Protein AF-A0A8A4ZDH0-F1 (afdb_monomer_lite)

Radius of gyration: 22.04 Å; chains: 1; bounding box: 75×38×49 Å

Organism: NCBI:txid2819238

Foldseek 3Di:
DDPDDPPPPPDPPDPPDDDDDLDLVVVCCVQQVVVCVVCVVVVNCVVSVVSCVVCVVVSVQVNVLSVVQVVVLVCPPDPVNPQFNHWAWDADPVRPPTWSTWTANDVVGPDTPDTDDDDDDD

pLDDT: mean 86.93, std 14.17, range [40.59, 96.81]

Secondary structure (DSSP, 8-state):
------------PPP--------HHHHHIIIIIHHHHHHHTTT-HHHHHHHHHHHHHHHHHHHHHHHHHHHHHHHPSBTTBTT--EEEEE--TT--S-EEEEEESSSS-S-EEEEE------

Sequence (122 aa):
MPPGASWFAQKKADKDRRYRIADPALRFWFAFVEPALAEVDRGRPDLALERVEAGFASWRGRAVEGVVRDALERLLPDPAWSDVRRVAGWWPRTNVPEIDLVGADRYPATHISFVGTITMAP

Structure (mmCIF, N/CA/C/O backbone):
data_AF-A0A8A4ZDH0-F1
#
_entry.id   AF-A0A8A4ZDH0-F1
#
loop_
_atom_site.group_PDB
_atom_site.id
_atom_site.type_symbol
_atom_site.label_atom_id
_atom_site.label_alt_id
_atom_site.label_comp_id
_atom_site.label_asym_id
_atom_site.label_entity_id
_atom_site.label_seq_id
_atom_site.pdbx_PDB_ins_code
_atom_site.Cartn_x
_atom_site.Cartn_y
_atom_site.Cartn_z
_atom_site.occupancy
_atom_site.B_iso_or_equiv
_atom_site.auth_seq_id
_atom_site.auth_comp_id
_atom_site.auth_asym_id
_atom_site.auth_atom_id
_atom_site.pdbx_PDB_model_num
ATOM 1 N N . MET A 1 1 ? 52.493 -25.028 21.426 1.00 41.59 1 MET A N 1
ATOM 2 C CA . MET A 1 1 ? 51.460 -23.967 21.434 1.00 41.59 1 MET A CA 1
ATOM 3 C C . MET A 1 1 ? 51.527 -23.228 20.107 1.00 41.59 1 MET A C 1
ATOM 5 O O . MET A 1 1 ? 52.576 -22.648 19.857 1.00 41.59 1 MET A O 1
ATOM 9 N N . PRO A 1 2 ? 50.499 -23.254 19.243 1.00 40.59 2 PRO A N 1
ATOM 10 C CA . PRO A 1 2 ? 50.454 -22.337 18.114 1.00 40.59 2 PRO A CA 1
ATOM 11 C C . PRO A 1 2 ? 49.823 -20.997 18.550 1.00 40.59 2 PRO A C 1
ATOM 13 O O . PRO A 1 2 ? 48.747 -21.004 19.155 1.00 40.59 2 PRO A O 1
ATOM 16 N N . PRO A 1 3 ? 50.469 -19.852 18.278 1.00 43.88 3 PRO A N 1
ATOM 17 C CA . PRO A 1 3 ? 49.868 -18.533 18.436 1.00 43.88 3 PRO A CA 1
ATOM 18 C C . PRO A 1 3 ? 48.999 -18.204 17.211 1.00 43.88 3 PRO A C 1
ATOM 20 O O . PRO A 1 3 ? 49.421 -18.443 16.083 1.00 43.88 3 PRO A O 1
ATOM 23 N N . GLY A 1 4 ? 47.806 -17.627 17.414 1.00 55.25 4 GLY A N 1
ATOM 24 C CA . GLY A 1 4 ? 47.094 -16.927 16.330 1.00 55.25 4 GLY A CA 1
ATOM 25 C C . GLY A 1 4 ? 45.637 -17.300 16.029 1.00 55.25 4 GLY A C 1
ATOM 26 O O . GLY A 1 4 ? 45.159 -16.951 14.955 1.00 55.25 4 GLY A O 1
ATOM 27 N N . ALA A 1 5 ? 44.893 -17.952 16.925 1.00 47.56 5 ALA A N 1
ATOM 28 C CA . ALA A 1 5 ? 43.442 -18.085 16.751 1.00 47.56 5 ALA A CA 1
ATOM 29 C C . ALA A 1 5 ? 42.712 -16.899 17.411 1.00 47.56 5 ALA A C 1
ATOM 31 O O . ALA A 1 5 ? 42.538 -16.862 18.628 1.00 47.56 5 ALA A O 1
ATOM 32 N N . SER A 1 6 ? 42.302 -15.911 16.608 1.00 46.66 6 SER A N 1
ATOM 33 C CA . SER A 1 6 ? 41.334 -14.891 17.027 1.00 46.66 6 SER A CA 1
ATOM 34 C C . SER A 1 6 ? 39.955 -15.547 17.158 1.00 46.66 6 SER A C 1
ATOM 36 O O . SER A 1 6 ? 39.330 -15.904 16.162 1.00 46.66 6 SER A O 1
ATOM 38 N N . TRP A 1 7 ? 39.483 -15.717 18.395 1.00 45.72 7 TRP A N 1
ATOM 39 C CA . TRP A 1 7 ? 38.183 -16.316 18.735 1.00 45.72 7 TRP A CA 1
ATOM 40 C C . TRP A 1 7 ? 36.986 -15.374 18.527 1.00 45.72 7 TRP A C 1
ATOM 42 O O . TRP A 1 7 ? 35.856 -15.728 18.855 1.00 45.72 7 TRP A O 1
ATOM 52 N N . PHE A 1 8 ? 37.197 -14.193 17.944 1.00 52.41 8 PHE A N 1
ATOM 53 C CA . PHE A 1 8 ? 36.129 -13.247 17.626 1.00 52.41 8 PHE A CA 1
ATOM 54 C C . PHE A 1 8 ? 35.856 -13.230 16.123 1.00 52.41 8 PHE A C 1
ATOM 56 O O . PHE A 1 8 ? 35.985 -12.207 15.453 1.00 52.41 8 PHE A O 1
ATOM 63 N N . ALA A 1 9 ? 35.435 -14.371 15.573 1.00 54.28 9 ALA A N 1
ATOM 64 C CA . ALA A 1 9 ? 34.640 -14.334 14.355 1.00 54.28 9 ALA A CA 1
ATOM 65 C C . ALA A 1 9 ? 33.308 -13.671 14.721 1.00 54.28 9 ALA A C 1
ATOM 67 O O . ALA A 1 9 ? 32.392 -14.315 15.236 1.00 54.28 9 ALA A O 1
ATOM 68 N N . GLN A 1 10 ? 33.220 -12.357 14.523 1.00 51.22 10 GLN A N 1
ATOM 69 C CA . GLN A 1 10 ? 31.979 -11.626 14.704 1.00 51.22 10 GLN A CA 1
ATOM 70 C C . GLN A 1 10 ? 30.974 -12.191 13.703 1.00 51.22 10 GLN A C 1
ATOM 72 O O . GLN A 1 10 ? 31.070 -11.944 12.499 1.00 51.22 10 GLN A O 1
ATOM 77 N N . LYS A 1 11 ? 30.042 -13.019 14.195 1.00 53.16 11 LYS A N 1
ATOM 78 C CA . LYS A 1 11 ? 28.899 -13.484 13.409 1.00 53.16 11 LYS A CA 1
ATOM 79 C C . LYS A 1 11 ? 28.286 -12.244 12.773 1.00 53.16 11 LYS A C 1
ATOM 81 O O . LYS A 1 11 ? 27.872 -11.329 13.484 1.00 53.16 11 LYS A O 1
ATOM 86 N N . LYS A 1 12 ? 28.272 -12.203 11.440 1.00 56.66 12 LYS A N 1
ATOM 87 C CA . LYS A 1 12 ? 27.561 -11.180 10.677 1.00 56.66 12 LYS A CA 1
ATOM 88 C C . LYS A 1 12 ? 26.142 -11.164 11.242 1.00 56.66 12 LYS A C 1
ATOM 90 O O . LYS A 1 12 ? 25.475 -12.194 11.176 1.00 56.66 12 LYS A O 1
ATOM 95 N N . ALA A 1 13 ? 25.756 -10.066 11.894 1.00 59.78 13 ALA A N 1
ATOM 96 C CA . ALA A 1 13 ? 24.441 -9.958 12.508 1.00 59.78 13 ALA A CA 1
ATOM 97 C C . ALA A 1 13 ? 23.405 -10.342 11.451 1.00 59.78 13 ALA A C 1
ATOM 99 O O . ALA A 1 13 ? 23.478 -9.854 10.315 1.00 59.78 13 ALA A O 1
ATOM 100 N N . ASP A 1 14 ? 22.524 -11.281 11.793 1.00 63.22 14 ASP A N 1
ATOM 101 C CA . ASP A 1 14 ? 21.469 -11.707 10.886 1.00 63.22 14 ASP A CA 1
ATOM 102 C C . ASP A 1 14 ? 20.697 -10.443 10.500 1.00 63.22 14 ASP A C 1
ATOM 104 O O . ASP A 1 14 ? 20.326 -9.644 11.362 1.00 63.22 14 ASP A O 1
ATOM 108 N N . LYS A 1 15 ? 20.612 -10.168 9.197 1.00 69.50 15 LYS A N 1
ATOM 109 C CA . LYS A 1 15 ? 20.113 -8.884 8.698 1.00 69.50 15 LYS A CA 1
ATOM 110 C C . LYS A 1 15 ? 18.689 -8.728 9.223 1.00 69.50 15 LYS A C 1
ATOM 112 O O . LYS A 1 15 ? 17.863 -9.556 8.860 1.00 69.50 15 LYS A O 1
ATOM 117 N N . ASP A 1 16 ? 18.443 -7.722 10.064 1.00 69.31 16 ASP A N 1
ATOM 118 C CA . ASP A 1 16 ? 17.173 -7.496 10.766 1.00 69.31 16 ASP A CA 1
ATOM 119 C C . ASP A 1 16 ? 15.984 -7.678 9.806 1.00 69.31 16 ASP A C 1
ATOM 121 O O . ASP A 1 16 ? 15.746 -6.860 8.905 1.00 69.31 16 ASP A O 1
ATOM 125 N N . ARG A 1 17 ? 15.326 -8.841 9.897 1.00 76.81 17 ARG A N 1
ATOM 126 C CA . ARG A 1 17 ? 14.306 -9.256 8.932 1.00 76.81 17 ARG A CA 1
ATOM 127 C C . ARG A 1 17 ? 13.002 -8.606 9.336 1.00 76.81 17 ARG A C 1
ATOM 129 O O . ARG A 1 17 ? 12.351 -9.024 10.286 1.00 76.81 17 ARG A O 1
ATOM 136 N N . ARG A 1 18 ? 12.609 -7.592 8.575 1.00 79.88 18 ARG A N 1
ATOM 137 C CA . ARG A 1 18 ? 11.315 -6.935 8.737 1.00 79.88 18 ARG A CA 1
ATOM 138 C C . ARG A 1 18 ? 10.266 -7.695 7.939 1.00 79.88 18 ARG A C 1
ATOM 140 O O . ARG A 1 18 ? 10.415 -7.872 6.731 1.00 79.88 18 ARG A O 1
ATOM 147 N N . TYR A 1 19 ? 9.209 -8.119 8.618 1.00 84.19 19 TYR A N 1
ATOM 148 C CA . TYR A 1 19 ? 8.038 -8.728 7.997 1.00 84.19 19 TYR A CA 1
ATOM 149 C C . TYR A 1 19 ? 6.908 -7.704 7.913 1.00 84.19 19 TYR A C 1
ATOM 151 O O . TYR A 1 19 ? 6.784 -6.827 8.767 1.00 84.19 19 TYR A O 1
ATOM 159 N N . ARG A 1 20 ? 6.077 -7.822 6.877 1.00 83.31 20 ARG A N 1
ATOM 160 C CA . ARG A 1 20 ? 4.838 -7.054 6.728 1.00 83.31 20 ARG A CA 1
ATOM 161 C C . ARG A 1 20 ? 3.692 -8.009 6.431 1.00 83.31 20 ARG A C 1
ATOM 163 O O . ARG A 1 20 ? 3.883 -8.979 5.702 1.00 83.31 20 ARG A O 1
ATOM 170 N N . ILE A 1 21 ? 2.507 -7.708 6.951 1.00 88.94 21 ILE A N 1
ATOM 171 C CA . ILE A 1 21 ? 1.278 -8.381 6.525 1.00 88.94 21 ILE A CA 1
ATOM 172 C C . ILE A 1 21 ? 1.006 -7.940 5.083 1.00 88.94 21 ILE A C 1
ATOM 174 O O . ILE A 1 21 ? 0.945 -6.742 4.807 1.00 88.94 21 ILE A O 1
ATOM 178 N N . ALA A 1 22 ? 0.922 -8.891 4.155 1.00 85.94 22 ALA A N 1
ATOM 179 C CA . ALA A 1 22 ? 0.665 -8.587 2.748 1.00 85.94 22 ALA A CA 1
ATOM 180 C C . ALA A 1 22 ? -0.819 -8.288 2.497 1.00 85.94 22 ALA A C 1
ATOM 182 O O . ALA A 1 22 ? -1.134 -7.378 1.737 1.00 85.94 22 ALA A O 1
ATOM 183 N N . ASP A 1 23 ? -1.704 -9.011 3.184 1.00 89.69 23 ASP A N 1
ATOM 184 C CA . ASP A 1 23 ? -3.149 -8.930 3.011 1.00 89.69 23 ASP A CA 1
ATOM 185 C C . ASP A 1 23 ? -3.721 -7.592 3.538 1.00 89.69 23 ASP A C 1
ATOM 187 O O . ASP A 1 23 ? -3.596 -7.292 4.733 1.00 89.69 23 ASP A O 1
ATOM 191 N N . PRO A 1 24 ? -4.350 -6.766 2.679 1.00 91.75 24 PRO A N 1
ATOM 192 C CA . PRO A 1 24 ? -4.954 -5.508 3.102 1.00 91.75 24 PRO A CA 1
ATOM 193 C C . PRO A 1 24 ? -6.109 -5.689 4.090 1.00 91.75 24 PRO A C 1
ATOM 195 O O . PRO A 1 24 ? -6.212 -4.906 5.029 1.00 91.75 24 PRO A O 1
ATOM 198 N N . ALA A 1 25 ? -6.953 -6.711 3.938 1.00 92.56 25 ALA A N 1
ATOM 199 C CA . ALA A 1 25 ? -8.076 -6.944 4.845 1.00 92.56 25 ALA A CA 1
ATOM 200 C C . ALA A 1 25 ? -7.584 -7.282 6.260 1.00 92.56 25 ALA A C 1
ATOM 202 O O . ALA A 1 25 ? -8.089 -6.737 7.241 1.00 92.56 25 ALA A O 1
ATOM 203 N N . LEU A 1 26 ? -6.525 -8.083 6.378 1.00 94.62 26 LEU A N 1
ATOM 204 C CA . LEU A 1 26 ? -5.914 -8.386 7.669 1.00 94.62 26 LEU A CA 1
ATOM 205 C C . LEU A 1 26 ? -5.246 -7.147 8.288 1.00 94.62 26 LEU A C 1
ATOM 207 O O . LEU A 1 26 ? -5.356 -6.910 9.490 1.00 94.62 26 LEU A O 1
ATOM 211 N N . ARG A 1 27 ? -4.608 -6.295 7.476 1.00 93.50 27 ARG A N 1
ATOM 212 C CA . ARG A 1 27 ? -4.103 -4.993 7.952 1.00 93.50 27 ARG A CA 1
ATOM 213 C C . ARG A 1 27 ? -5.228 -4.072 8.420 1.00 93.50 27 ARG A C 1
ATOM 215 O O . ARG A 1 27 ? -5.007 -3.306 9.351 1.00 93.50 27 ARG A O 1
ATOM 222 N N . PHE A 1 28 ? -6.390 -4.096 7.767 1.00 95.38 28 PHE A N 1
ATOM 223 C CA . PHE A 1 28 ? -7.568 -3.333 8.190 1.00 95.38 28 PHE A CA 1
ATOM 224 C C . PHE A 1 28 ? -8.085 -3.838 9.536 1.00 95.38 28 PHE A C 1
ATOM 226 O O . PHE A 1 28 ? -8.337 -3.040 10.436 1.00 95.38 28 PHE A O 1
ATOM 233 N N . TRP A 1 29 ? -8.170 -5.162 9.690 1.00 96.00 29 TRP A N 1
ATOM 234 C CA . TRP A 1 29 ? -8.605 -5.799 10.927 1.00 96.00 29 TRP A CA 1
ATOM 235 C C . TRP A 1 29 ? -7.783 -5.327 12.128 1.00 96.00 29 TRP A C 1
ATOM 237 O O . TRP A 1 29 ? -8.345 -4.791 13.079 1.00 96.00 29 TRP A O 1
ATOM 247 N N . PHE A 1 30 ? -6.456 -5.449 12.050 1.00 95.00 30 PHE A N 1
ATOM 248 C CA . PHE A 1 30 ? -5.562 -5.038 13.138 1.00 95.00 30 PHE A CA 1
ATOM 249 C C . PHE A 1 30 ? -5.536 -3.521 13.367 1.00 95.00 30 PHE A C 1
ATOM 251 O O . PHE A 1 30 ? -5.287 -3.068 14.479 1.00 95.00 30 PHE A O 1
ATOM 258 N N . ALA A 1 31 ? -5.769 -2.716 12.327 1.00 94.38 31 ALA A N 1
ATOM 259 C CA . ALA A 1 31 ? -5.754 -1.262 12.457 1.00 94.38 31 ALA A CA 1
ATOM 260 C C . ALA A 1 31 ? -7.050 -0.695 13.058 1.00 94.38 31 ALA A C 1
ATOM 262 O O . ALA A 1 31 ? -6.991 0.298 13.783 1.00 94.38 31 ALA A O 1
ATOM 263 N N . PHE A 1 32 ? -8.204 -1.293 12.745 1.00 96.12 32 PHE A N 1
ATOM 264 C CA . PHE A 1 32 ? -9.509 -0.690 13.032 1.00 96.12 32 PHE A CA 1
ATOM 265 C C . PHE A 1 32 ? -10.500 -1.622 13.714 1.00 96.12 32 PHE A C 1
ATOM 267 O O . PHE A 1 32 ? -11.194 -1.181 14.623 1.00 96.12 32 PHE A O 1
ATOM 274 N N . VAL A 1 33 ? -10.580 -2.888 13.300 1.00 96.25 33 VAL A N 1
ATOM 275 C CA . VAL A 1 33 ? -11.630 -3.794 13.788 1.00 96.25 33 VAL A CA 1
ATOM 276 C C . VAL A 1 33 ? -11.306 -4.311 15.181 1.00 96.25 33 VAL A C 1
ATOM 278 O O . VAL A 1 33 ? -12.123 -4.151 16.080 1.00 96.25 33 VAL A O 1
ATOM 281 N N . GLU A 1 34 ? -10.115 -4.881 15.383 1.00 96.81 34 GLU A N 1
ATOM 282 C CA . GLU A 1 34 ? -9.704 -5.418 16.686 1.00 96.81 34 GLU A CA 1
ATOM 283 C C . GLU A 1 34 ? -9.797 -4.362 17.808 1.00 96.81 34 GLU A C 1
ATOM 285 O O . GLU A 1 34 ? -10.416 -4.659 18.833 1.00 96.81 34 GLU A O 1
ATOM 290 N N . PRO A 1 35 ? -9.305 -3.116 17.633 1.00 95.19 35 PRO A N 1
ATOM 291 C CA . PRO A 1 35 ? -9.465 -2.073 18.648 1.00 95.19 35 PRO A CA 1
ATOM 292 C C . PRO A 1 35 ? -10.923 -1.673 18.927 1.00 95.19 35 PRO A C 1
ATOM 294 O O . PRO A 1 35 ? -11.226 -1.210 20.024 1.00 95.19 35 PRO A O 1
ATOM 297 N N . ALA A 1 36 ? -11.816 -1.834 17.947 1.00 95.75 36 ALA A N 1
ATOM 298 C CA . ALA A 1 36 ? -13.210 -1.405 18.020 1.00 95.75 36 ALA A CA 1
ATOM 299 C C . ALA A 1 36 ? -14.160 -2.456 18.614 1.00 95.75 36 ALA A C 1
ATOM 301 O O . ALA A 1 36 ? -15.286 -2.111 18.972 1.00 95.75 36 ALA A O 1
ATOM 302 N N . LEU A 1 37 ? -13.742 -3.723 18.748 1.00 95.81 37 LEU A N 1
ATOM 303 C CA . LEU A 1 37 ? -14.623 -4.808 19.214 1.00 95.81 37 LEU A CA 1
ATOM 304 C C . LEU A 1 37 ? -15.320 -4.452 20.535 1.00 95.81 37 LEU A C 1
ATOM 306 O O . LEU A 1 37 ? -16.534 -4.567 20.663 1.00 95.81 37 LEU A O 1
ATOM 310 N N . ALA A 1 38 ? -14.564 -3.906 21.486 1.00 94.81 38 ALA A N 1
ATOM 311 C CA . ALA A 1 38 ? -15.074 -3.549 22.802 1.00 94.81 38 ALA A CA 1
ATOM 312 C C . ALA A 1 38 ? -16.038 -2.338 22.783 1.00 94.81 38 ALA A C 1
ATOM 314 O O . ALA A 1 38 ? -16.857 -2.189 23.694 1.00 94.81 38 ALA A O 1
ATOM 315 N N . GLU A 1 39 ? -15.921 -1.451 21.792 1.00 94.06 39 GLU A N 1
ATOM 316 C CA . GLU A 1 39 ? -16.832 -0.319 21.572 1.00 94.06 39 GLU A CA 1
ATOM 317 C C . GLU A 1 39 ? -18.149 -0.834 20.965 1.00 94.06 39 GLU A C 1
ATOM 319 O O . GLU A 1 39 ? -19.233 -0.511 21.458 1.00 94.06 39 GLU A O 1
ATOM 324 N N . VAL A 1 40 ? -18.055 -1.721 19.968 1.00 92.94 40 VAL A N 1
ATOM 325 C CA . VAL A 1 40 ? -19.200 -2.374 19.313 1.00 92.94 40 VAL A CA 1
ATOM 326 C C . VAL A 1 40 ? -20.006 -3.216 20.303 1.00 92.94 40 VAL A C 1
ATOM 328 O O . VAL A 1 40 ? -21.223 -3.047 20.383 1.00 92.94 40 VAL A O 1
ATOM 331 N N . ASP A 1 41 ? -19.343 -4.038 21.119 1.00 96.38 41 ASP A N 1
ATOM 332 C CA . ASP A 1 41 ? -19.993 -4.879 22.136 1.00 96.38 41 ASP A CA 1
ATOM 333 C C . ASP A 1 41 ? -20.769 -4.056 23.179 1.00 96.38 41 ASP A C 1
ATOM 335 O O . ASP A 1 41 ? -21.737 -4.533 23.772 1.00 96.38 41 ASP A O 1
ATOM 339 N N . ARG A 1 42 ? -20.372 -2.796 23.400 1.00 95.75 42 ARG A N 1
ATOM 340 C CA . ARG A 1 42 ? -21.049 -1.854 24.309 1.00 95.75 42 ARG A CA 1
ATOM 341 C C . ARG A 1 42 ? -22.122 -1.008 23.623 1.00 95.75 42 ARG A C 1
ATOM 343 O O . ARG A 1 42 ? -22.651 -0.088 24.245 1.00 95.75 42 ARG A O 1
ATOM 350 N N . GLY A 1 43 ? -22.436 -1.285 22.358 1.00 96.56 43 GLY A N 1
ATOM 351 C CA . GLY A 1 43 ? -23.404 -0.512 21.583 1.00 96.56 43 GLY A CA 1
ATOM 352 C C . GLY A 1 43 ? -22.904 0.884 21.203 1.00 96.56 43 GLY A C 1
ATOM 353 O O . GLY A 1 43 ? -23.718 1.787 21.027 1.00 96.56 43 GLY A O 1
ATOM 354 N N . ARG A 1 44 ? -21.581 1.073 21.082 1.00 95.94 44 ARG A N 1
ATOM 355 C CA . ARG A 1 44 ? -20.934 2.326 20.652 1.00 95.94 44 ARG A CA 1
ATOM 356 C C . ARG A 1 44 ? -20.194 2.190 19.308 1.00 95.94 44 ARG A C 1
ATOM 358 O O . ARG A 1 44 ? -19.001 2.486 19.237 1.00 95.94 44 ARG A O 1
ATOM 365 N N . PRO A 1 45 ? -20.862 1.742 18.224 1.00 95.06 45 PRO A N 1
ATOM 366 C CA . PRO A 1 45 ? -20.234 1.629 16.904 1.00 95.06 45 PRO A CA 1
ATOM 367 C C . PRO A 1 45 ? -19.872 2.993 16.291 1.00 95.06 45 PRO A C 1
ATOM 369 O O . PRO A 1 45 ? -19.091 3.048 15.346 1.00 95.06 45 PRO A O 1
ATOM 372 N N . ASP A 1 46 ? -20.414 4.088 16.826 1.00 96.81 46 ASP A N 1
ATOM 373 C CA . ASP A 1 46 ? -20.073 5.457 16.440 1.00 96.81 46 ASP A CA 1
ATOM 374 C C . ASP A 1 46 ? -18.590 5.774 16.683 1.00 96.81 46 ASP A C 1
ATOM 376 O O . ASP A 1 46 ? -17.932 6.313 15.798 1.00 96.81 46 ASP A O 1
ATOM 380 N N . LEU A 1 47 ? -18.037 5.351 17.827 1.00 96.00 47 LEU A N 1
ATOM 381 C CA . LEU A 1 47 ? -16.618 5.547 18.154 1.00 96.00 47 LEU A CA 1
ATOM 382 C C . LEU A 1 47 ? -15.701 4.748 17.218 1.00 96.00 47 LEU A C 1
ATOM 384 O O . LEU A 1 47 ? -14.649 5.232 16.791 1.00 96.00 47 LEU A O 1
ATOM 388 N N . ALA A 1 48 ? -16.134 3.541 16.852 1.00 95.00 48 ALA A N 1
ATOM 389 C CA . ALA A 1 48 ? -15.432 2.703 15.892 1.00 95.00 48 ALA A CA 1
ATOM 390 C C . ALA A 1 48 ? -15.388 3.366 14.508 1.00 95.00 48 ALA A C 1
ATOM 392 O O . ALA A 1 48 ? -14.343 3.370 13.851 1.00 95.00 48 ALA A O 1
ATOM 393 N N . LEU A 1 49 ? -16.509 3.951 14.074 1.00 95.94 49 LEU A N 1
ATOM 394 C CA . LEU A 1 49 ? -16.603 4.639 12.791 1.00 95.94 49 LEU A CA 1
ATOM 395 C C . LEU A 1 49 ? -15.749 5.911 12.767 1.00 95.94 49 LEU A C 1
ATOM 397 O O . LEU A 1 49 ? -14.977 6.085 11.829 1.00 95.94 49 LEU A O 1
ATOM 401 N N . GLU A 1 50 ? -15.802 6.736 13.816 1.00 96.19 50 GLU A N 1
ATOM 402 C CA . GLU A 1 50 ? -14.977 7.948 13.940 1.00 96.19 50 GLU A CA 1
ATOM 403 C C . GLU A 1 50 ? -13.477 7.618 13.826 1.00 96.19 50 GLU A C 1
ATOM 405 O O . GLU A 1 50 ? -12.719 8.285 13.116 1.00 96.19 50 GLU A O 1
ATOM 410 N N . ARG A 1 51 ? -13.042 6.520 14.459 1.00 94.56 51 ARG A N 1
ATOM 411 C CA . ARG A 1 51 ? -11.662 6.023 14.362 1.00 94.56 51 ARG A CA 1
ATOM 412 C C . ARG A 1 51 ? -11.290 5.618 12.937 1.00 94.56 51 ARG A C 1
ATOM 414 O O . ARG A 1 51 ? -10.175 5.911 12.493 1.00 94.56 51 ARG A O 1
ATOM 421 N N . VAL A 1 52 ? -12.191 4.927 12.236 1.00 96.00 52 VAL A N 1
ATOM 422 C CA . VAL A 1 52 ? -11.985 4.568 10.828 1.00 96.00 52 VAL A CA 1
ATOM 423 C C . VAL A 1 52 ? -11.869 5.834 9.995 1.00 96.00 52 VAL A C 1
ATOM 425 O O . VAL A 1 52 ? -10.868 5.987 9.304 1.00 96.00 52 VAL A O 1
ATOM 428 N N . GLU A 1 53 ? -12.817 6.762 10.096 1.00 96.25 53 GLU A N 1
ATOM 429 C CA . GLU A 1 53 ? -12.831 8.010 9.324 1.00 96.25 53 GLU A CA 1
ATOM 430 C C . GLU A 1 53 ? -11.544 8.821 9.517 1.00 96.25 53 GLU A C 1
ATOM 432 O O . GLU A 1 53 ? -10.907 9.218 8.536 1.00 96.25 53 GLU A O 1
ATOM 437 N N . ALA A 1 54 ? -11.090 8.973 10.764 1.00 95.56 54 ALA A N 1
ATOM 438 C CA . ALA A 1 54 ? -9.856 9.687 11.082 1.00 95.56 54 ALA A CA 1
ATOM 439 C C . ALA A 1 54 ? -8.592 8.991 10.537 1.00 95.56 54 ALA A C 1
ATOM 441 O O . ALA A 1 54 ? -7.622 9.651 10.155 1.00 95.56 54 ALA A O 1
ATOM 442 N N . GLY A 1 55 ? -8.568 7.654 10.505 1.00 94.56 55 GLY A N 1
ATOM 443 C CA . GLY A 1 55 ? -7.393 6.873 10.104 1.00 94.56 55 GLY A CA 1
ATOM 444 C C . GLY A 1 55 ? -7.382 6.408 8.645 1.00 94.56 55 GLY A C 1
ATOM 445 O O . GLY A 1 55 ? -6.332 5.974 8.150 1.00 94.56 55 GLY A O 1
ATOM 446 N N . PHE A 1 56 ? -8.518 6.471 7.948 1.00 93.88 56 PHE A N 1
ATOM 447 C CA . PHE A 1 56 ? -8.718 5.765 6.684 1.00 93.88 56 PHE A CA 1
ATOM 448 C C . PHE A 1 56 ? -7.775 6.249 5.588 1.00 93.88 56 PHE A C 1
ATOM 450 O O . PHE A 1 56 ? -7.166 5.423 4.914 1.00 93.88 56 PHE A O 1
ATOM 457 N N . ALA A 1 57 ? -7.589 7.562 5.428 1.00 91.38 57 ALA A N 1
ATOM 458 C CA . ALA A 1 57 ? -6.731 8.113 4.376 1.00 91.38 57 ALA A CA 1
ATOM 459 C C . ALA A 1 57 ? -5.277 7.608 4.486 1.00 91.38 57 ALA A C 1
ATOM 461 O O . ALA A 1 57 ? -4.707 7.107 3.512 1.00 91.38 57 ALA A O 1
ATOM 462 N N . SER A 1 58 ? -4.712 7.658 5.695 1.00 89.94 58 SER A N 1
ATOM 463 C CA . SER A 1 58 ? -3.351 7.197 6.003 1.00 89.94 58 SER A CA 1
ATOM 464 C C . SER A 1 58 ? -3.194 5.679 5.894 1.00 89.94 58 SER A C 1
ATOM 466 O O . SER A 1 58 ? -2.130 5.169 5.524 1.00 89.94 58 SER A O 1
ATOM 468 N N . TRP A 1 59 ? -4.234 4.921 6.244 1.00 92.69 59 TRP A N 1
ATOM 469 C CA . TRP A 1 59 ? -4.244 3.473 6.052 1.00 92.69 59 TRP A CA 1
ATOM 470 C C . TRP A 1 59 ? -4.334 3.107 4.564 1.00 92.69 59 TRP A C 1
ATOM 472 O O . TRP A 1 59 ? -3.539 2.293 4.087 1.00 92.69 59 TRP A O 1
ATOM 482 N N . ARG A 1 60 ? -5.238 3.764 3.826 1.00 90.94 60 ARG A N 1
ATOM 483 C CA . ARG A 1 60 ? -5.535 3.514 2.412 1.00 90.94 60 ARG A CA 1
ATOM 484 C C . ARG A 1 60 ? -4.300 3.670 1.540 1.00 90.94 60 ARG A C 1
ATOM 486 O O . ARG A 1 60 ? -4.039 2.766 0.759 1.00 90.94 60 ARG A O 1
ATOM 493 N N . GLY A 1 61 ? -3.521 4.746 1.692 1.00 86.31 61 GLY A N 1
ATOM 494 C CA . GLY A 1 61 ? -2.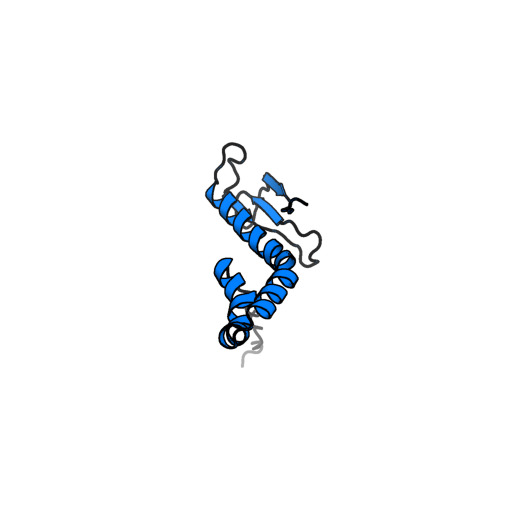311 4.955 0.877 1.00 86.31 61 GLY 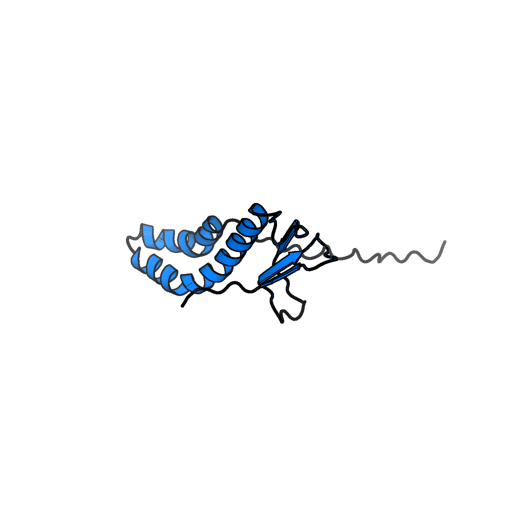A CA 1
ATOM 495 C C . GLY A 1 61 ? -1.360 3.753 0.934 1.00 86.31 61 GLY A C 1
ATOM 496 O O . GLY A 1 61 ? -1.056 3.131 -0.081 1.00 86.31 61 GLY A O 1
ATOM 497 N N . ARG A 1 62 ? -1.035 3.308 2.153 1.00 83.88 62 ARG A N 1
ATOM 498 C CA . ARG A 1 62 ? -0.136 2.165 2.389 1.00 83.88 62 ARG A CA 1
ATOM 499 C C . ARG A 1 62 ? -0.732 0.808 2.008 1.00 83.88 62 ARG A C 1
ATOM 501 O O . ARG A 1 62 ? 0.008 -0.178 1.912 1.00 83.88 62 ARG A O 1
ATOM 508 N N . ALA A 1 63 ? -2.054 0.706 1.911 1.00 88.81 63 ALA A N 1
ATOM 509 C CA . ALA A 1 63 ? -2.743 -0.506 1.482 1.00 88.81 63 ALA A CA 1
ATOM 510 C C . ALA A 1 63 ? -2.792 -0.596 -0.051 1.00 88.81 63 ALA A C 1
ATOM 512 O O . ALA A 1 63 ? -2.450 -1.638 -0.612 1.00 88.81 63 ALA A O 1
ATOM 513 N N . VAL A 1 64 ? -3.147 0.508 -0.717 1.00 89.69 64 VAL A N 1
ATOM 514 C CA . VAL A 1 64 ? -3.309 0.601 -2.174 1.00 89.69 64 VAL A CA 1
ATOM 515 C C . VAL A 1 64 ? -2.004 0.314 -2.906 1.00 89.69 64 VAL A C 1
ATOM 517 O O . VAL A 1 64 ? -2.030 -0.423 -3.887 1.00 89.69 64 VAL A O 1
ATOM 520 N N . GLU A 1 65 ? -0.862 0.800 -2.417 1.00 90.19 65 GLU A N 1
ATOM 521 C CA . GLU A 1 65 ? 0.425 0.540 -3.075 1.00 90.19 65 GLU A CA 1
ATOM 522 C C . GLU A 1 65 ? 0.715 -0.951 -3.289 1.00 90.19 65 GLU A C 1
ATOM 524 O O . GLU A 1 65 ? 1.167 -1.357 -4.357 1.00 90.19 65 GLU A O 1
ATOM 529 N N . GLY A 1 66 ? 0.462 -1.776 -2.267 1.00 88.50 66 GLY A N 1
ATOM 530 C CA . GLY A 1 66 ? 0.655 -3.222 -2.362 1.00 88.50 66 GLY A CA 1
ATOM 531 C C . GLY A 1 66 ? -0.282 -3.843 -3.392 1.00 88.50 66 GLY A C 1
ATOM 532 O O . GLY A 1 66 ? 0.164 -4.608 -4.238 1.00 88.50 66 GLY A O 1
ATOM 533 N N . VAL A 1 67 ? -1.556 -3.446 -3.368 1.00 91.19 67 VAL A N 1
ATOM 534 C CA . VAL A 1 67 ? -2.577 -3.947 -4.299 1.00 91.19 67 VAL A CA 1
ATOM 535 C C . VAL A 1 67 ? -2.238 -3.597 -5.746 1.00 91.19 67 VAL A C 1
ATOM 537 O O . VAL A 1 67 ? -2.359 -4.452 -6.618 1.00 91.19 67 VAL A O 1
ATOM 540 N N . VAL A 1 68 ? -1.792 -2.367 -6.010 1.00 92.75 68 VAL A N 1
ATOM 541 C CA . VAL A 1 68 ? -1.409 -1.935 -7.362 1.00 92.75 68 VAL A CA 1
ATOM 542 C C . VAL A 1 68 ? -0.187 -2.710 -7.853 1.00 92.75 68 VAL A C 1
ATOM 544 O O . VAL A 1 68 ? -0.198 -3.187 -8.985 1.00 92.75 68 VAL A O 1
ATOM 547 N N . ARG A 1 69 ? 0.842 -2.893 -7.013 1.00 92.00 69 ARG A N 1
ATOM 548 C CA . ARG A 1 69 ? 2.025 -3.699 -7.368 1.00 92.00 69 ARG A CA 1
ATOM 549 C C . ARG A 1 69 ? 1.639 -5.146 -7.682 1.00 92.00 69 ARG A C 1
ATOM 551 O O . ARG A 1 69 ? 2.002 -5.638 -8.744 1.00 92.00 69 ARG A O 1
ATOM 5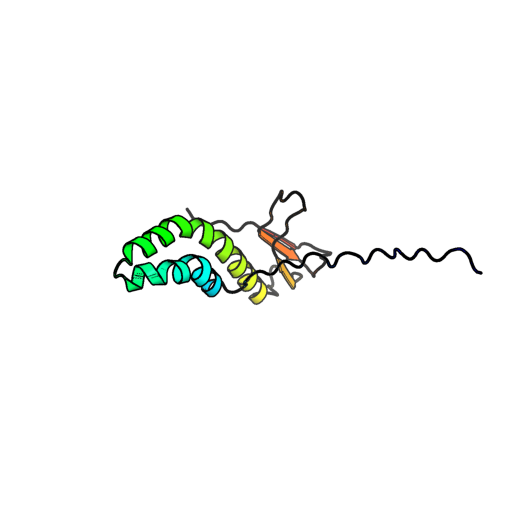58 N N . ASP A 1 70 ? 0.849 -5.786 -6.819 1.00 91.06 70 ASP A N 1
ATOM 559 C CA . ASP A 1 70 ? 0.392 -7.168 -7.014 1.00 91.06 70 ASP A CA 1
ATOM 560 C C . ASP A 1 70 ? -0.476 -7.309 -8.278 1.00 91.06 70 ASP A C 1
ATOM 562 O O . ASP A 1 70 ? -0.393 -8.310 -8.991 1.00 91.06 70 ASP A O 1
ATOM 566 N N . ALA A 1 71 ? -1.316 -6.313 -8.576 1.00 92.94 71 ALA A N 1
ATOM 567 C CA . ALA A 1 71 ? -2.116 -6.286 -9.797 1.00 92.94 71 ALA A CA 1
ATOM 568 C C . ALA A 1 71 ? -1.236 -6.158 -11.046 1.00 92.94 71 ALA A C 1
ATOM 570 O O . ALA A 1 71 ? -1.426 -6.916 -11.993 1.00 92.94 71 ALA A O 1
ATOM 571 N N . LEU A 1 72 ? -0.250 -5.256 -11.035 1.00 93.50 72 LEU A N 1
ATOM 572 C CA . LEU A 1 72 ? 0.705 -5.113 -12.134 1.00 93.50 72 LEU A CA 1
ATOM 573 C C . LEU A 1 72 ? 1.521 -6.390 -12.332 1.00 93.50 72 LEU A C 1
ATOM 575 O O . LEU A 1 72 ? 1.637 -6.848 -13.462 1.00 93.50 72 LEU A O 1
ATOM 579 N N . GLU A 1 73 ? 2.023 -7.016 -11.263 1.00 91.38 73 GLU A N 1
ATOM 580 C CA . GLU A 1 73 ? 2.755 -8.285 -11.374 1.00 91.38 73 GLU A CA 1
ATOM 581 C C . GLU A 1 73 ? 1.909 -9.394 -12.018 1.00 91.38 73 GLU A C 1
ATOM 583 O O . GLU A 1 73 ? 2.437 -10.173 -12.808 1.00 91.38 73 GLU A O 1
ATOM 588 N N . ARG A 1 74 ? 0.598 -9.445 -11.747 1.00 92.19 74 ARG A N 1
ATOM 589 C CA . ARG A 1 74 ? -0.323 -10.408 -12.385 1.00 92.19 74 ARG A CA 1
ATOM 590 C C . ARG A 1 74 ? -0.586 -10.129 -13.863 1.00 92.19 74 ARG A C 1
ATOM 592 O O . ARG A 1 74 ? -0.972 -11.049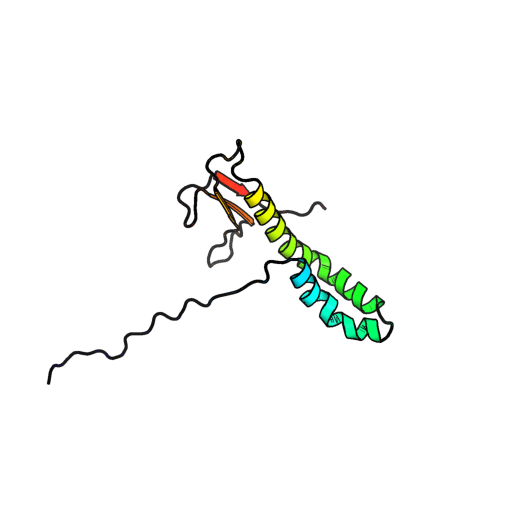 -14.577 1.00 92.19 74 ARG A O 1
ATOM 599 N N . LEU A 1 75 ? -0.427 -8.883 -14.303 1.00 92.56 75 LEU A N 1
ATOM 600 C CA . LEU A 1 75 ? -0.586 -8.491 -15.705 1.00 92.56 75 LEU A CA 1
ATOM 601 C C . LEU A 1 75 ? 0.682 -8.743 -16.530 1.00 92.56 75 LEU A C 1
ATOM 603 O O . LEU A 1 75 ? 0.625 -8.700 -17.754 1.00 92.56 75 LEU A O 1
ATOM 607 N N . LEU A 1 76 ? 1.819 -9.014 -15.885 1.00 90.25 76 LEU A N 1
ATOM 608 C CA . LEU A 1 76 ? 3.071 -9.273 -16.583 1.00 90.25 76 LEU A CA 1
ATOM 609 C C . LEU A 1 76 ? 3.171 -10.713 -17.126 1.00 90.25 76 LEU A C 1
ATOM 611 O O . LEU A 1 76 ? 2.710 -11.657 -16.481 1.00 90.25 76 LEU A O 1
ATOM 615 N N . PRO A 1 77 ? 3.881 -10.915 -18.256 1.00 90.06 77 PRO A N 1
ATOM 616 C CA . PRO A 1 77 ? 4.462 -9.875 -19.110 1.00 90.06 77 PRO A CA 1
ATOM 617 C C . PRO A 1 77 ? 3.389 -9.167 -19.955 1.00 90.06 77 PRO A C 1
ATOM 619 O O . PRO A 1 77 ? 2.494 -9.810 -20.494 1.00 90.06 77 PRO A O 1
ATOM 622 N N . ASP A 1 78 ? 3.532 -7.852 -20.115 1.00 90.56 78 ASP A N 1
ATOM 623 C CA . ASP A 1 78 ? 2.665 -7.019 -20.957 1.00 90.56 78 ASP A CA 1
ATOM 624 C C . ASP A 1 78 ? 3.391 -6.675 -22.277 1.00 90.56 78 ASP A C 1
ATOM 626 O O . ASP A 1 78 ? 4.600 -6.440 -22.237 1.00 90.56 78 ASP A O 1
ATOM 630 N N . PRO A 1 79 ? 2.727 -6.623 -23.450 1.00 91.38 79 PRO A N 1
ATOM 631 C CA . PRO A 1 79 ? 3.379 -6.265 -24.715 1.00 91.38 79 PRO A CA 1
ATOM 632 C C . PRO A 1 79 ? 4.081 -4.898 -24.720 1.00 91.38 79 PRO A C 1
ATOM 634 O O . PRO A 1 79 ? 5.114 -4.756 -25.374 1.00 91.38 79 PRO A O 1
ATOM 637 N N . ALA A 1 80 ? 3.560 -3.902 -23.997 1.00 88.75 80 ALA A N 1
ATOM 638 C CA . ALA A 1 80 ? 4.195 -2.592 -23.844 1.00 88.75 80 ALA A CA 1
ATOM 639 C C . ALA A 1 80 ? 5.430 -2.641 -22.924 1.00 88.75 80 ALA A C 1
ATOM 641 O O . ALA A 1 80 ? 6.286 -1.757 -22.990 1.00 88.75 80 ALA A O 1
ATOM 642 N N . TRP A 1 81 ? 5.543 -3.682 -22.093 1.00 90.31 81 TRP A N 1
ATOM 643 C CA . TRP A 1 81 ? 6.612 -3.893 -21.115 1.00 90.31 81 TRP A CA 1
ATOM 644 C C . TRP A 1 81 ? 7.153 -5.328 -21.172 1.00 90.31 81 TRP A C 1
ATOM 646 O O . TRP A 1 81 ? 7.260 -6.009 -20.150 1.00 90.31 81 TRP A O 1
ATOM 656 N N . SER A 1 82 ? 7.506 -5.795 -22.373 1.00 90.94 82 SER A N 1
ATOM 657 C CA . SER A 1 82 ? 7.848 -7.202 -22.641 1.00 90.94 82 SER A CA 1
ATOM 658 C C . SER A 1 82 ? 9.009 -7.748 -21.804 1.00 90.94 82 SER A C 1
ATOM 660 O O . SER A 1 82 ? 9.067 -8.948 -21.514 1.00 90.94 82 SER A O 1
ATOM 662 N N . ASP A 1 83 ? 9.926 -6.866 -21.408 1.00 91.94 83 ASP A N 1
ATOM 663 C CA . ASP A 1 83 ? 11.137 -7.208 -20.659 1.00 91.94 83 ASP A CA 1
ATOM 664 C C . ASP A 1 83 ? 10.945 -7.100 -19.141 1.00 91.94 83 ASP A C 1
ATOM 666 O O . ASP A 1 83 ? 11.798 -7.547 -18.371 1.00 91.94 83 ASP A O 1
ATOM 670 N N . VAL A 1 84 ? 9.810 -6.555 -18.690 1.00 96.06 84 VAL A N 1
ATOM 671 C CA . VAL A 1 84 ? 9.500 -6.424 -17.267 1.00 96.06 84 VAL A CA 1
ATOM 672 C C . VAL A 1 84 ? 9.003 -7.759 -16.734 1.00 96.06 84 VAL A C 1
ATOM 674 O O . VAL A 1 84 ? 8.028 -8.339 -17.212 1.00 96.06 84 VAL A O 1
ATOM 677 N N . ARG A 1 85 ? 9.674 -8.247 -15.692 1.00 94.69 85 ARG A N 1
ATOM 678 C CA . ARG A 1 85 ? 9.310 -9.488 -14.993 1.00 94.69 85 ARG A CA 1
ATOM 679 C C . ARG A 1 85 ? 8.934 -9.260 -13.540 1.00 94.69 85 ARG A C 1
ATOM 681 O O . ARG A 1 85 ? 8.431 -10.182 -12.907 1.00 94.69 85 ARG A O 1
ATOM 688 N N . ARG A 1 86 ? 9.230 -8.080 -12.990 1.00 94.44 86 ARG A N 1
ATOM 689 C CA . ARG A 1 86 ? 9.015 -7.731 -11.580 1.00 94.44 86 ARG A CA 1
ATOM 690 C C . ARG A 1 86 ? 8.582 -6.279 -11.452 1.00 94.44 86 ARG A C 1
ATOM 692 O O . ARG A 1 86 ? 9.130 -5.424 -12.149 1.00 94.44 86 ARG A O 1
ATOM 699 N N . VAL A 1 87 ? 7.671 -6.012 -10.517 1.00 95.31 87 VAL A N 1
ATOM 700 C CA . VAL A 1 87 ? 7.270 -4.653 -10.130 1.00 95.31 87 VAL A CA 1
ATOM 701 C C . VAL A 1 87 ? 7.406 -4.508 -8.624 1.00 95.31 87 VAL A C 1
ATOM 703 O O . VAL A 1 87 ? 6.843 -5.283 -7.860 1.00 95.31 87 VAL A O 1
ATOM 706 N N . ALA A 1 88 ? 8.156 -3.508 -8.172 1.00 92.62 88 ALA A N 1
ATOM 707 C CA . ALA A 1 88 ? 8.338 -3.250 -6.746 1.00 92.62 88 ALA A CA 1
ATOM 708 C C . ALA A 1 88 ? 8.487 -1.755 -6.460 1.00 92.62 88 ALA A C 1
ATOM 710 O O . ALA A 1 88 ? 8.733 -0.971 -7.368 1.00 92.62 88 ALA A O 1
ATOM 711 N N . GLY A 1 89 ? 8.367 -1.369 -5.190 1.00 92.81 89 GLY A N 1
ATOM 712 C CA . GLY A 1 89 ? 8.829 -0.060 -4.732 1.00 92.81 89 GLY A CA 1
ATOM 713 C C . GLY A 1 89 ? 10.342 -0.050 -4.517 1.00 92.81 89 GLY A C 1
ATOM 714 O O . GLY A 1 89 ? 10.961 -1.099 -4.300 1.00 92.81 89 GLY A O 1
ATOM 715 N N . TRP A 1 90 ? 10.937 1.136 -4.547 1.00 92.94 90 TRP A N 1
ATOM 716 C CA . TRP A 1 90 ? 12.350 1.341 -4.257 1.00 92.94 90 TRP A CA 1
ATOM 717 C C . TRP A 1 90 ? 12.547 2.572 -3.378 1.00 92.94 90 TRP A C 1
ATOM 719 O O . TRP A 1 90 ? 11.978 3.630 -3.630 1.00 92.94 90 TRP A O 1
ATOM 729 N N . TRP A 1 91 ? 13.398 2.438 -2.365 1.00 91.31 91 TRP A N 1
ATOM 730 C CA . TRP A 1 91 ? 13.832 3.547 -1.527 1.00 91.31 91 TRP A CA 1
ATOM 731 C C . TRP A 1 91 ? 15.306 3.363 -1.140 1.00 91.31 91 TRP A C 1
ATOM 733 O O . TRP A 1 91 ? 15.752 2.244 -0.842 1.00 91.31 91 TRP A O 1
ATOM 743 N N . PRO A 1 92 ? 16.097 4.446 -1.123 1.00 90.88 92 PRO A N 1
ATOM 744 C CA . PRO A 1 92 ? 17.455 4.420 -0.609 1.00 90.88 92 PRO A CA 1
ATOM 745 C C . PRO A 1 92 ? 17.445 4.430 0.925 1.00 90.88 92 PRO A C 1
ATOM 747 O O . PRO A 1 92 ? 16.424 4.656 1.570 1.00 90.88 92 PRO A O 1
ATOM 750 N N . ARG A 1 93 ? 18.614 4.248 1.554 1.00 88.75 93 ARG A N 1
ATOM 751 C CA . ARG A 1 93 ? 18.742 4.344 3.025 1.00 88.75 93 ARG A CA 1
ATOM 752 C C . ARG A 1 93 ? 18.349 5.714 3.585 1.00 88.75 93 ARG A C 1
ATOM 754 O O . ARG A 1 93 ? 17.959 5.793 4.742 1.00 88.75 93 ARG A O 1
ATOM 761 N N . THR A 1 94 ? 18.477 6.765 2.779 1.00 91.88 94 THR A N 1
ATOM 762 C CA . THR A 1 94 ? 18.046 8.133 3.103 1.00 91.88 94 THR A CA 1
ATOM 763 C C . THR A 1 94 ? 16.532 8.312 3.026 1.00 91.88 94 THR A C 1
ATOM 765 O O . THR A 1 94 ? 16.039 9.354 3.437 1.00 91.88 94 THR A O 1
ATOM 768 N N . ASN A 1 95 ? 15.804 7.322 2.497 1.00 84.25 95 ASN A N 1
ATOM 769 C CA . ASN A 1 95 ? 14.366 7.364 2.239 1.00 84.25 95 ASN A CA 1
ATOM 770 C C . ASN A 1 95 ? 13.923 8.475 1.264 1.00 84.25 95 ASN A C 1
ATOM 772 O O . ASN A 1 95 ? 12.755 8.842 1.243 1.00 84.25 95 ASN A O 1
ATOM 776 N N . VAL A 1 96 ? 14.856 9.026 0.473 1.00 87.56 96 VAL A N 1
ATOM 777 C CA . VAL A 1 96 ? 14.597 10.115 -0.480 1.00 87.56 96 VAL A CA 1
ATOM 778 C C .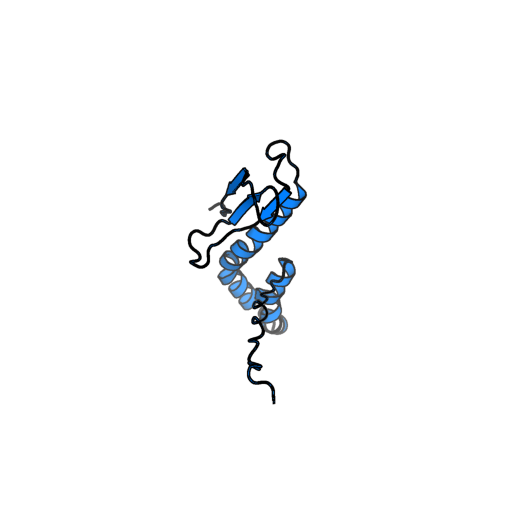 VAL A 1 96 ? 15.394 9.894 -1.781 1.00 87.56 96 VAL A C 1
ATOM 780 O O . VAL A 1 96 ? 16.626 9.821 -1.699 1.00 87.56 96 VAL A O 1
ATOM 783 N N . PRO A 1 97 ? 14.740 9.829 -2.962 1.00 89.38 97 PRO A N 1
ATOM 784 C CA . PRO A 1 97 ? 13.286 9.761 -3.143 1.00 89.38 97 PRO A CA 1
ATOM 785 C C . PRO A 1 97 ? 12.737 8.365 -2.806 1.00 89.38 97 PRO A C 1
ATOM 787 O O . PRO A 1 97 ? 13.444 7.363 -2.916 1.00 89.38 97 PRO A O 1
ATOM 790 N N . GLU A 1 98 ? 11.465 8.309 -2.429 1.00 90.81 98 GLU A N 1
ATOM 791 C CA . GLU A 1 98 ? 10.677 7.076 -2.430 1.00 90.81 98 GLU A CA 1
ATOM 792 C C . GLU A 1 98 ? 10.034 6.912 -3.814 1.00 90.81 98 GLU A C 1
ATOM 794 O O . GLU A 1 98 ? 9.479 7.867 -4.359 1.00 90.81 98 GLU A O 1
ATOM 799 N N . ILE A 1 99 ? 10.179 5.729 -4.415 1.00 94.25 99 ILE A N 1
ATOM 800 C CA . ILE A 1 99 ? 9.596 5.394 -5.716 1.00 94.25 99 ILE A CA 1
ATOM 801 C C . ILE A 1 99 ? 8.609 4.250 -5.509 1.00 94.25 99 ILE A C 1
ATOM 803 O O . ILE A 1 99 ? 9.007 3.138 -5.149 1.00 94.25 99 ILE A O 1
ATOM 807 N N . ASP A 1 100 ? 7.329 4.501 -5.774 1.00 93.56 100 ASP A N 1
ATOM 808 C CA . ASP A 1 100 ? 6.283 3.517 -5.498 1.00 93.56 100 ASP A CA 1
ATOM 809 C C . ASP A 1 100 ? 6.336 2.335 -6.463 1.00 93.56 100 ASP A C 1
ATOM 811 O O . ASP A 1 100 ? 6.092 1.197 -6.056 1.00 93.56 100 ASP A O 1
ATOM 815 N N . LEU A 1 101 ? 6.647 2.595 -7.732 1.00 95.12 101 LEU A N 1
ATOM 816 C CA . LEU A 1 101 ? 6.652 1.604 -8.800 1.00 95.12 101 LEU A CA 1
ATOM 817 C C . LEU A 1 101 ? 7.971 1.637 -9.566 1.00 95.12 101 LEU A C 1
ATOM 819 O O . LEU A 1 101 ? 8.371 2.672 -10.090 1.00 95.12 101 LEU A O 1
ATOM 823 N N . VAL A 1 102 ? 8.605 0.478 -9.685 1.00 95.81 102 VAL A N 1
ATOM 824 C CA . VAL A 1 102 ? 9.787 0.219 -10.507 1.00 95.81 102 VAL A CA 1
ATOM 825 C C . VAL A 1 102 ? 9.560 -1.096 -11.239 1.00 95.81 102 VAL A C 1
ATOM 827 O O . VAL A 1 102 ? 9.470 -2.148 -10.601 1.00 95.81 102 VAL A O 1
ATOM 830 N N . GLY A 1 103 ? 9.462 -1.036 -12.566 1.00 96.06 103 GLY A N 1
ATOM 831 C CA . GLY A 1 103 ? 9.401 -2.208 -13.438 1.00 96.06 103 GLY A CA 1
ATOM 832 C C . GLY A 1 103 ? 10.801 -2.629 -13.875 1.00 96.06 103 GLY A C 1
ATOM 833 O O . GLY A 1 103 ? 11.520 -1.827 -14.475 1.00 96.06 103 GLY A O 1
ATOM 834 N N . ALA A 1 104 ? 11.193 -3.871 -13.582 1.00 96.69 104 ALA A N 1
ATOM 835 C CA . ALA A 1 104 ? 12.539 -4.376 -13.851 1.00 96.69 104 ALA A CA 1
ATOM 836 C C . ALA A 1 104 ? 12.568 -5.791 -14.447 1.00 96.69 104 ALA A C 1
ATOM 838 O O . ALA A 1 104 ? 11.617 -6.572 -14.322 1.00 96.69 104 ALA A O 1
ATOM 839 N N . ASP A 1 105 ? 13.713 -6.131 -15.044 1.00 95.62 105 ASP A N 1
ATOM 840 C CA . ASP A 1 105 ? 13.994 -7.443 -15.640 1.00 95.62 105 ASP A CA 1
ATOM 841 C C . ASP A 1 105 ? 14.079 -8.567 -14.596 1.00 95.62 105 ASP A C 1
ATOM 843 O O . ASP A 1 105 ? 13.656 -9.696 -14.844 1.00 95.62 105 ASP A O 1
ATOM 847 N N . ARG A 1 106 ? 14.633 -8.275 -13.413 1.00 93.31 106 ARG A N 1
ATOM 848 C CA . ARG A 1 106 ? 14.775 -9.227 -12.301 1.00 93.31 106 ARG A CA 1
ATOM 849 C C . ARG A 1 106 ? 15.062 -8.518 -10.976 1.00 93.31 106 ARG A C 1
ATOM 851 O O . ARG A 1 106 ? 15.129 -7.296 -10.902 1.00 93.31 106 ARG A O 1
ATOM 858 N N . TYR A 1 107 ? 15.299 -9.304 -9.925 1.00 87.06 107 TYR A N 1
ATOM 859 C CA . TYR A 1 107 ? 15.864 -8.817 -8.667 1.00 87.06 107 TYR A CA 1
ATOM 860 C C . TYR A 1 107 ? 17.138 -9.601 -8.295 1.00 87.06 107 TYR A C 1
ATOM 862 O O . TYR A 1 107 ? 17.054 -10.826 -8.180 1.00 87.06 107 TYR A O 1
ATOM 870 N N . PRO A 1 108 ? 18.292 -8.944 -8.054 1.00 91.56 108 PRO A N 1
ATOM 871 C CA . PRO A 1 108 ? 18.571 -7.513 -8.251 1.00 91.56 108 PRO A CA 1
ATOM 872 C C . PRO A 1 108 ? 18.525 -7.103 -9.732 1.00 91.56 108 PRO A C 1
ATOM 874 O O . PRO A 1 108 ? 19.005 -7.852 -10.580 1.00 91.56 108 PRO A O 1
ATOM 877 N N . ALA A 1 109 ? 17.965 -5.927 -10.027 1.00 94.69 109 ALA A N 1
ATOM 878 C CA . ALA A 1 109 ? 17.738 -5.446 -11.392 1.00 94.69 109 ALA A CA 1
ATOM 879 C C . AL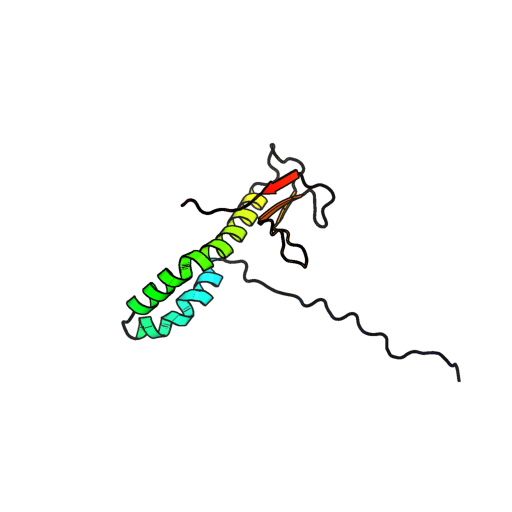A A 1 109 ? 19.041 -5.168 -12.157 1.00 94.69 109 ALA A C 1
ATOM 881 O O . ALA A 1 109 ? 20.016 -4.691 -11.572 1.00 94.69 109 ALA A O 1
ATOM 882 N N . THR A 1 110 ? 19.030 -5.400 -13.473 1.00 96.19 110 THR A N 1
ATOM 883 C CA . THR A 1 110 ? 20.036 -4.826 -14.393 1.00 96.19 110 THR A CA 1
ATOM 884 C C . THR A 1 110 ? 19.461 -3.862 -15.403 1.00 96.19 110 THR A C 1
ATOM 886 O O . THR A 1 110 ? 20.204 -3.035 -15.926 1.00 96.19 110 THR A O 1
ATOM 889 N N . HIS A 1 111 ? 18.158 -3.937 -15.651 1.00 95.19 111 HIS A N 1
ATOM 890 C CA . HIS A 1 111 ? 17.466 -3.001 -16.511 1.00 95.19 111 HIS A CA 1
ATOM 891 C C . HIS A 1 111 ? 16.170 -2.545 -15.839 1.00 95.19 111 HIS A C 1
ATOM 893 O O . HIS A 1 111 ? 15.428 -3.357 -15.282 1.00 95.19 111 HIS A O 1
ATOM 899 N N . ILE A 1 112 ? 15.928 -1.235 -15.876 1.00 95.31 112 ILE A N 1
ATOM 900 C CA . ILE A 1 112 ? 14.698 -0.601 -15.397 1.00 95.31 112 ILE A CA 1
ATOM 901 C C . ILE A 1 112 ? 13.955 -0.102 -16.629 1.00 95.31 112 ILE A C 1
ATOM 903 O O . ILE A 1 112 ? 14.490 0.728 -17.362 1.00 95.31 112 ILE A O 1
ATOM 907 N N . SER A 1 113 ? 12.736 -0.590 -16.838 1.00 95.12 113 SER A N 1
ATOM 908 C CA . SER A 1 113 ? 11.913 -0.203 -17.990 1.00 95.12 113 SER A CA 1
ATOM 909 C C . SER A 1 113 ? 10.978 0.961 -17.670 1.00 95.12 113 SER A C 1
ATOM 911 O O . SER A 1 113 ? 10.714 1.786 -18.538 1.00 95.12 113 SER A O 1
ATOM 913 N N . PHE A 1 114 ? 10.486 1.055 -16.429 1.00 94.50 114 PHE A N 1
ATOM 914 C CA . PHE A 1 114 ? 9.672 2.188 -15.988 1.00 94.50 114 PHE A CA 1
ATOM 915 C C . PHE A 1 114 ? 9.837 2.484 -14.497 1.00 94.50 114 PHE A C 1
ATOM 917 O O . PHE A 1 114 ? 10.175 1.606 -13.698 1.00 94.50 114 PHE A O 1
ATOM 924 N N . VAL A 1 115 ? 9.523 3.728 -14.134 1.00 95.69 115 VAL A N 1
ATOM 925 C CA . VAL A 1 115 ? 9.295 4.173 -12.757 1.00 95.69 115 VAL A CA 1
ATOM 926 C C . VAL A 1 115 ? 7.978 4.943 -12.679 1.00 95.69 115 VAL A C 1
ATOM 928 O O . VAL A 1 115 ? 7.565 5.552 -13.666 1.00 95.69 115 VAL A O 1
ATOM 931 N N . GLY A 1 116 ? 7.313 4.918 -11.527 1.00 94.00 116 GLY A N 1
ATOM 932 C CA . GLY A 1 116 ? 6.032 5.596 -11.345 1.00 94.00 116 GLY A CA 1
ATOM 933 C C . GLY A 1 116 ? 5.665 5.843 -9.886 1.00 94.00 116 GLY A C 1
ATOM 934 O O . GLY A 1 116 ? 6.249 5.264 -8.968 1.00 94.00 116 GLY A O 1
ATOM 935 N N . THR A 1 117 ? 4.665 6.699 -9.706 1.00 93.88 117 THR A N 1
ATOM 936 C CA . THR A 1 117 ? 4.090 7.086 -8.413 1.00 93.88 117 THR A CA 1
ATOM 937 C C . THR A 1 117 ? 2.627 6.674 -8.374 1.00 93.88 117 THR A C 1
ATOM 939 O O . THR A 1 117 ? 1.920 6.777 -9.380 1.00 93.88 117 THR A O 1
ATOM 942 N N . ILE A 1 118 ? 2.166 6.229 -7.211 1.00 92.06 118 ILE A N 1
ATOM 943 C CA . ILE A 1 118 ? 0.763 5.913 -6.965 1.00 92.06 118 ILE A CA 1
ATOM 944 C C . ILE A 1 118 ? 0.156 7.092 -6.221 1.00 92.06 118 ILE A C 1
ATOM 946 O O . ILE A 1 118 ? 0.491 7.369 -5.074 1.00 92.06 118 ILE A O 1
ATOM 950 N N . THR A 1 119 ? -0.762 7.786 -6.882 1.00 89.69 119 THR A N 1
ATOM 951 C CA . THR A 1 119 ? -1.518 8.875 -6.270 1.00 89.69 119 THR A CA 1
ATOM 952 C C . THR A 1 119 ? -2.987 8.504 -6.165 1.00 89.69 119 THR A C 1
ATOM 954 O O . THR A 1 119 ? -3.516 7.740 -6.975 1.00 89.69 119 THR A O 1
ATOM 957 N N . MET A 1 120 ? -3.655 9.064 -5.165 1.00 83.44 120 MET A N 1
ATOM 958 C CA . MET A 1 120 ? -5.107 9.017 -5.092 1.00 83.44 120 MET A CA 1
ATOM 959 C C . MET A 1 120 ? -5.662 10.203 -5.873 1.00 83.44 120 MET A C 1
ATOM 961 O O . MET A 1 120 ? -5.139 11.312 -5.771 1.00 83.44 120 MET A O 1
ATOM 965 N N . ALA A 1 121 ? -6.725 9.969 -6.643 1.00 78.19 121 ALA A N 1
ATOM 966 C CA . ALA A 1 121 ? -7.498 11.070 -7.196 1.00 78.19 121 ALA A CA 1
ATOM 967 C C . ALA A 1 121 ? -8.018 11.962 -6.045 1.00 78.19 121 ALA A C 1
ATOM 969 O O . ALA A 1 121 ? -8.324 11.417 -4.973 1.00 78.19 121 ALA A O 1
ATOM 970 N N . PRO A 1 122 ? -8.051 13.293 -6.245 1.00 67.62 122 PRO A N 1
ATOM 971 C CA . PRO A 1 122 ? -8.599 14.234 -5.273 1.00 67.62 122 PRO A CA 1
ATOM 972 C C . PRO A 1 122 ? -10.081 13.973 -4.983 1.00 67.62 122 PRO A C 1
ATOM 974 O O . PRO A 1 122 ? -10.789 13.467 -5.886 1.00 67.62 122 PRO A O 1
#

InterPro domains:
  IPR004256 Domain of unknown function DUF234 [PF03008] (29-106)